Protein AF-A0A5B6VJY0-F1 (afdb_monomer_lite)

Radius of gyration: 22.3 Å; chains: 1; bounding box: 72×28×28 Å

Organism: NCBI:txid47621

Secondary structure (DSSP, 8-state):
-----PPPTT--------------TTEEEEEEEETTEEEEEEEEETT-SS----HHHHHHHT---

Structure (mmCIF, N/CA/C/O backbone):
data_AF-A0A5B6VJY0-F1
#
_entry.id   AF-A0A5B6VJY0-F1
#
loop_
_atom_site.group_PDB
_atom_site.id
_atom_site.type_symbol
_atom_site.label_atom_id
_atom_site.label_alt_id
_atom_site.label_comp_id
_atom_site.label_asym_id
_atom_site.label_entity_id
_atom_site.label_seq_id
_atom_site.pdbx_PDB_ins_code
_atom_site.Cartn_x
_atom_site.Cartn_y
_atom_site.Cartn_z
_atom_site.occupancy
_atom_site.B_iso_or_equiv
_atom_site.auth_seq_id
_atom_site.auth_comp_id
_atom_site.auth_asym_id
_atom_site.auth_atom_id
_atom_site.pdbx_PDB_model_num
ATOM 1 N N . MET A 1 1 ? 59.368 -3.383 3.743 1.00 38.78 1 MET A N 1
ATOM 2 C CA . MET A 1 1 ? 58.960 -4.787 3.984 1.00 38.78 1 MET A CA 1
ATOM 3 C C . MET A 1 1 ? 57.442 -4.829 4.113 1.00 38.78 1 MET A C 1
ATOM 5 O O . MET A 1 1 ? 56.907 -4.336 5.098 1.00 38.78 1 MET A O 1
ATOM 9 N N . SER A 1 2 ? 56.744 -5.291 3.073 1.00 44.06 2 SER A N 1
ATOM 10 C CA . SER A 1 2 ? 55.277 -5.289 3.011 1.00 44.06 2 SER A CA 1
ATOM 11 C C . SER A 1 2 ? 54.711 -6.539 3.691 1.00 44.06 2 SER A C 1
ATOM 13 O O . SER A 1 2 ? 55.119 -7.659 3.376 1.00 44.06 2 SER A O 1
ATOM 15 N N . ARG A 1 3 ? 53.798 -6.349 4.650 1.00 58.16 3 ARG A N 1
ATOM 16 C CA . ARG A 1 3 ? 53.110 -7.438 5.356 1.00 58.16 3 ARG A CA 1
ATOM 17 C C . ARG A 1 3 ? 52.117 -8.096 4.399 1.00 58.16 3 ARG A C 1
ATOM 19 O O . ARG A 1 3 ? 51.062 -7.537 4.117 1.00 58.16 3 ARG A O 1
ATOM 26 N N . HIS A 1 4 ? 52.446 -9.290 3.919 1.00 47.97 4 HIS A N 1
ATOM 27 C CA . HIS A 1 4 ? 51.506 -10.128 3.183 1.00 47.97 4 HIS A CA 1
ATOM 28 C C . HIS A 1 4 ? 50.438 -10.652 4.150 1.00 47.97 4 HIS A C 1
ATOM 30 O O . HIS A 1 4 ? 50.733 -11.442 5.048 1.00 47.97 4 HIS A O 1
ATOM 36 N N . LYS A 1 5 ? 49.190 -10.203 3.981 1.00 60.75 5 LYS A N 1
ATOM 37 C CA . LYS A 1 5 ? 48.033 -10.750 4.696 1.00 60.75 5 LYS A CA 1
ATOM 38 C C . LYS A 1 5 ? 47.605 -12.036 3.990 1.00 60.75 5 LYS A C 1
ATOM 40 O O . LYS A 1 5 ? 47.078 -11.994 2.883 1.00 60.75 5 LYS A O 1
ATOM 45 N N . LYS A 1 6 ? 47.875 -13.180 4.617 1.00 55.72 6 LYS A N 1
ATOM 46 C CA . LYS A 1 6 ? 47.453 -14.496 4.129 1.00 55.72 6 LYS A CA 1
ATOM 47 C C . LYS A 1 6 ? 45.940 -14.621 4.331 1.00 55.72 6 LYS A C 1
ATOM 49 O O . LYS A 1 6 ? 45.460 -14.514 5.455 1.00 55.72 6 LYS A O 1
ATOM 54 N N . ILE A 1 7 ? 45.199 -14.771 3.238 1.00 58.50 7 ILE A N 1
ATOM 55 C CA . ILE A 1 7 ? 43.741 -14.939 3.247 1.00 58.50 7 ILE A CA 1
ATOM 56 C C . ILE A 1 7 ? 43.458 -16.435 3.418 1.00 58.50 7 ILE A C 1
ATOM 58 O O . ILE A 1 7 ? 43.868 -17.236 2.577 1.00 58.50 7 ILE A O 1
ATOM 62 N N . ASN A 1 8 ? 42.816 -16.825 4.520 1.00 53.16 8 ASN A N 1
ATOM 63 C CA . ASN A 1 8 ? 42.425 -18.213 4.761 1.00 53.16 8 ASN A CA 1
ATOM 64 C C . ASN A 1 8 ? 41.150 -18.532 3.963 1.00 53.16 8 ASN A C 1
ATOM 66 O O . ASN A 1 8 ? 40.208 -17.740 3.946 1.00 53.16 8 ASN A O 1
ATOM 70 N N . LYS A 1 9 ? 41.117 -19.692 3.294 1.00 50.28 9 LYS A N 1
ATOM 71 C CA . LYS A 1 9 ? 39.908 -20.228 2.646 1.00 50.28 9 LYS A CA 1
ATOM 72 C C . LYS A 1 9 ? 38.873 -20.540 3.734 1.00 50.28 9 LYS A C 1
ATOM 74 O O . LYS A 1 9 ? 38.986 -21.566 4.393 1.00 50.28 9 LYS A O 1
ATOM 79 N N . GLY A 1 10 ? 37.903 -19.651 3.927 1.00 55.00 10 GLY A N 1
ATOM 80 C CA . GLY A 1 10 ? 36.806 -19.847 4.881 1.00 55.00 10 GLY A CA 1
ATOM 81 C C . GLY A 1 10 ? 35.961 -18.599 5.116 1.00 55.00 10 GLY A C 1
ATOM 82 O O . GLY A 1 10 ? 34.746 -18.703 5.218 1.00 55.00 10 GLY A O 1
ATOM 83 N N . ASP A 1 11 ? 36.567 -17.412 5.073 1.00 56.94 11 ASP A N 1
ATOM 84 C CA . ASP A 1 11 ? 35.854 -16.167 5.371 1.00 56.94 11 ASP A CA 1
ATOM 85 C C . ASP A 1 11 ? 35.462 -15.437 4.085 1.00 56.94 11 ASP A C 1
ATOM 87 O O . ASP A 1 11 ? 36.027 -14.406 3.712 1.00 56.94 11 ASP A O 1
ATOM 91 N N . ALA A 1 12 ? 34.460 -15.975 3.389 1.00 53.12 12 ALA A N 1
ATOM 92 C CA . ALA A 1 12 ? 33.700 -15.191 2.426 1.00 53.12 12 ALA A CA 1
ATOM 93 C C . ALA A 1 12 ? 32.839 -14.189 3.210 1.00 53.12 12 ALA A C 1
ATOM 95 O O . ALA A 1 12 ? 31.648 -14.405 3.428 1.00 53.12 12 ALA A O 1
ATOM 96 N N . ILE A 1 13 ? 33.444 -13.088 3.664 1.00 59.12 13 ILE A N 1
ATOM 97 C CA . ILE A 1 13 ? 32.687 -11.929 4.135 1.00 59.12 13 ILE A CA 1
ATOM 98 C C . ILE A 1 13 ? 31.985 -11.370 2.901 1.00 59.12 13 ILE A C 1
ATOM 100 O O . ILE A 1 13 ? 32.527 -10.546 2.166 1.00 59.12 13 ILE A O 1
ATOM 104 N N . ILE A 1 14 ? 30.772 -11.861 2.654 1.00 56.12 14 ILE A N 1
ATOM 105 C CA . ILE A 1 14 ? 29.823 -11.240 1.747 1.00 56.12 14 ILE A CA 1
ATOM 106 C C . ILE A 1 14 ? 29.446 -9.930 2.434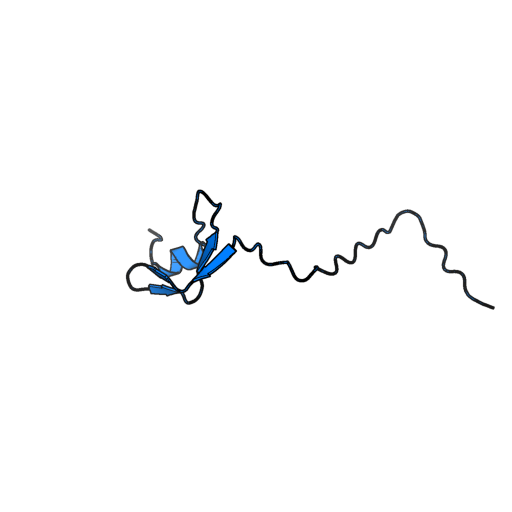 1.00 56.12 14 ILE A C 1
ATOM 108 O O . ILE A 1 14 ? 28.450 -9.835 3.150 1.00 56.12 14 ILE A O 1
ATOM 112 N N . THR A 1 15 ? 30.246 -8.885 2.227 1.00 49.62 15 THR A N 1
ATOM 113 C CA . THR A 1 15 ? 29.731 -7.524 2.269 1.00 49.62 15 THR A CA 1
ATOM 114 C C . THR A 1 15 ? 28.715 -7.467 1.147 1.00 49.62 15 THR A C 1
ATOM 116 O O . THR A 1 15 ? 29.009 -7.109 0.008 1.00 49.62 15 THR A O 1
ATOM 119 N N . ARG A 1 16 ? 27.488 -7.880 1.473 1.00 55.00 16 ARG A N 1
ATOM 120 C CA . ARG A 1 16 ? 26.293 -7.618 0.695 1.00 55.00 16 ARG A CA 1
ATOM 121 C C . ARG A 1 16 ? 26.107 -6.114 0.807 1.00 55.00 16 ARG A C 1
ATOM 123 O O . ARG A 1 16 ? 25.300 -5.621 1.585 1.00 55.00 16 ARG A O 1
ATOM 130 N N . LYS A 1 17 ? 26.958 -5.376 0.090 1.00 55.47 17 LYS A N 1
ATOM 131 C CA . LYS A 1 17 ? 26.739 -3.997 -0.293 1.00 55.47 17 LYS A CA 1
ATOM 132 C C . LYS A 1 17 ? 25.442 -4.117 -1.060 1.00 55.47 17 LYS A C 1
ATOM 134 O O . LYS A 1 17 ? 25.459 -4.575 -2.198 1.00 55.47 17 LYS A O 1
ATOM 139 N N . LEU A 1 18 ? 24.332 -3.941 -0.339 1.00 58.12 18 LEU A N 1
ATOM 140 C CA . LEU A 1 18 ? 22.991 -4.016 -0.879 1.00 58.12 18 LEU A CA 1
ATOM 141 C C . LEU A 1 18 ? 23.057 -3.082 -2.072 1.00 58.12 18 LEU A C 1
ATOM 143 O O . LEU A 1 18 ? 23.200 -1.869 -1.903 1.00 58.12 18 LEU A O 1
ATOM 147 N N . SER A 1 19 ? 23.111 -3.667 -3.268 1.00 53.91 19 SER A N 1
ATOM 148 C CA . SER A 1 19 ? 22.935 -2.904 -4.482 1.00 53.91 19 SER A CA 1
ATOM 149 C C . SER A 1 19 ? 21.665 -2.103 -4.229 1.00 53.91 19 SER A C 1
ATOM 151 O O . SER A 1 19 ? 20.710 -2.692 -3.708 1.00 53.91 19 SER A O 1
ATOM 153 N N . PRO A 1 20 ? 21.659 -0.777 -4.459 1.00 53.69 20 PRO A N 1
ATOM 154 C CA . PRO A 1 20 ? 20.424 -0.019 -4.378 1.00 53.69 20 PRO A CA 1
ATOM 155 C C . PRO A 1 20 ? 19.457 -0.772 -5.275 1.00 53.69 20 PRO A C 1
ATOM 157 O O . PRO A 1 20 ? 19.686 -0.875 -6.479 1.00 53.69 20 PRO A O 1
ATOM 160 N N . THR A 1 21 ? 18.509 -1.459 -4.639 1.00 59.94 21 THR A N 1
ATOM 161 C CA . THR A 1 21 ? 17.623 -2.421 -5.277 1.00 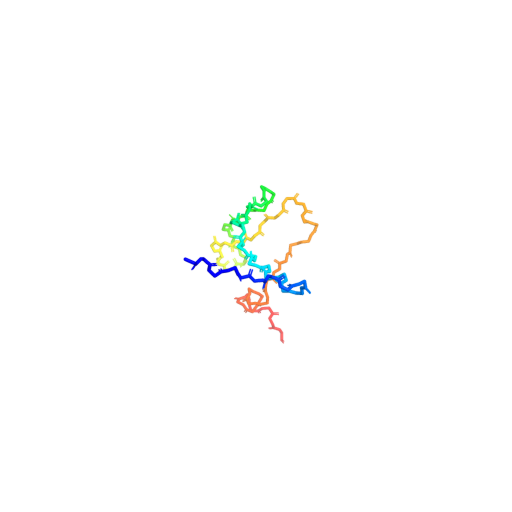59.94 21 THR A CA 1
ATOM 162 C C . THR A 1 21 ? 17.052 -1.701 -6.477 1.00 59.94 21 THR A C 1
ATOM 164 O O . THR A 1 21 ? 16.397 -0.671 -6.288 1.00 59.94 21 THR A O 1
ATOM 167 N N . LEU A 1 22 ? 17.360 -2.179 -7.690 1.00 55.97 22 LEU A N 1
ATOM 168 C CA . LEU A 1 22 ? 16.609 -1.767 -8.865 1.00 55.97 22 LEU A CA 1
ATOM 169 C C . LEU A 1 22 ? 15.161 -2.028 -8.472 1.00 55.97 22 LEU A C 1
ATOM 171 O O . LEU A 1 22 ? 14.791 -3.183 -8.265 1.00 55.97 22 LEU A O 1
ATOM 175 N N . LYS A 1 23 ? 14.385 -0.961 -8.247 1.00 61.59 23 LYS A N 1
ATOM 176 C CA . LYS A 1 23 ? 12.941 -1.100 -8.097 1.00 61.59 23 LYS A CA 1
ATOM 177 C C . LYS A 1 23 ? 12.512 -1.877 -9.325 1.00 61.59 23 LYS A C 1
ATOM 179 O O . LYS A 1 23 ? 12.794 -1.423 -10.436 1.00 61.59 23 LYS A O 1
ATOM 184 N N . ASP A 1 24 ? 11.945 -3.061 -9.124 1.00 66.31 24 ASP A N 1
ATOM 185 C CA . ASP A 1 24 ? 11.379 -3.795 -10.242 1.00 66.31 24 ASP A CA 1
ATOM 186 C C . ASP A 1 24 ? 10.406 -2.823 -10.929 1.00 66.31 24 ASP A C 1
ATOM 188 O O . ASP A 1 24 ? 9.560 -2.245 -10.239 1.00 66.31 24 ASP A O 1
ATOM 192 N N . PRO A 1 25 ? 10.543 -2.545 -12.236 1.00 66.88 25 PRO A N 1
ATOM 193 C CA . PRO A 1 25 ? 9.645 -1.623 -12.925 1.00 66.88 25 PRO A CA 1
ATOM 194 C C . PRO A 1 25 ? 8.175 -2.065 -12.838 1.00 66.88 25 PRO A C 1
ATOM 196 O O . PRO A 1 25 ? 7.284 -1.261 -13.105 1.00 66.88 25 PRO A O 1
ATOM 199 N N . ARG A 1 26 ? 7.905 -3.315 -12.438 1.00 78.94 26 ARG A N 1
ATOM 200 C CA . ARG A 1 26 ? 6.560 -3.834 -12.182 1.00 78.94 26 ARG A CA 1
ATOM 201 C C . ARG A 1 26 ? 5.981 -3.446 -10.824 1.00 78.94 26 ARG A C 1
ATOM 203 O O . ARG A 1 26 ? 4.770 -3.587 -10.673 1.00 78.94 26 ARG A O 1
ATOM 210 N N . SER A 1 27 ? 6.789 -2.960 -9.880 1.00 82.06 27 SER A N 1
ATOM 211 C CA . SER A 1 27 ? 6.355 -2.628 -8.520 1.00 82.06 27 SER A CA 1
ATOM 212 C C . SER A 1 27 ? 6.467 -1.124 -8.262 1.00 82.06 27 SER A C 1
ATOM 214 O O . SER A 1 27 ? 7.555 -0.548 -8.188 1.00 82.06 27 SER A O 1
ATOM 216 N N . PHE A 1 28 ? 5.325 -0.466 -8.092 1.00 86.81 28 PHE A N 1
ATOM 217 C CA . PHE A 1 28 ? 5.226 0.971 -7.838 1.00 86.81 28 PHE A CA 1
ATOM 218 C C . PHE A 1 28 ? 4.344 1.251 -6.623 1.00 86.81 28 PHE A C 1
ATOM 220 O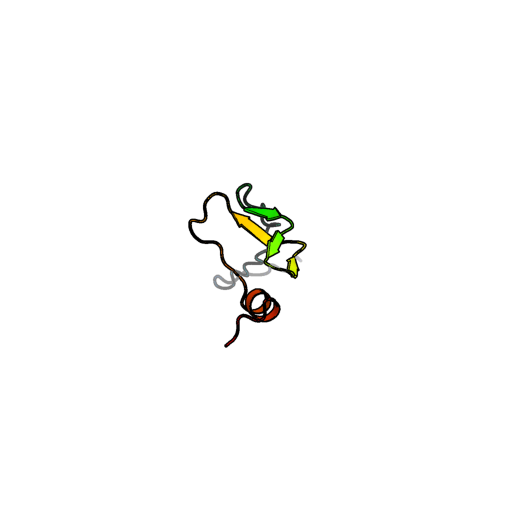 O . PHE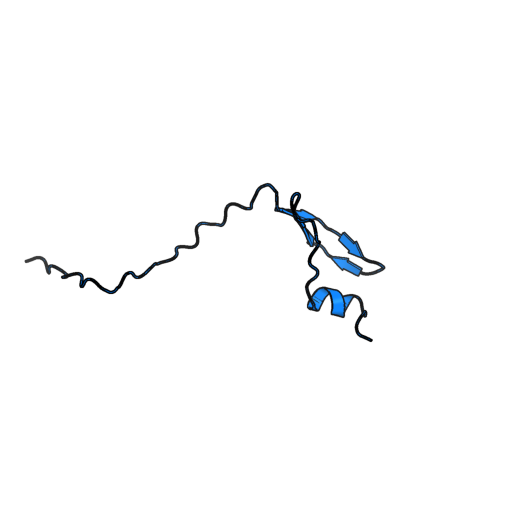 A 1 28 ? 3.622 0.383 -6.147 1.00 86.81 28 PHE A O 1
ATOM 227 N N . THR A 1 29 ? 4.423 2.465 -6.075 1.00 91.25 29 THR A N 1
ATOM 228 C CA . THR A 1 29 ? 3.551 2.868 -4.965 1.00 91.25 29 THR A CA 1
ATOM 229 C C . THR A 1 29 ? 2.547 3.906 -5.420 1.00 91.25 29 THR A C 1
ATOM 231 O O . THR A 1 29 ? 2.948 4.900 -6.025 1.00 91.25 29 THR A O 1
ATOM 234 N N . ILE A 1 30 ? 1.283 3.726 -5.051 1.00 92.25 30 ILE A N 1
ATOM 235 C CA . ILE A 1 30 ? 0.213 4.702 -5.281 1.00 92.25 30 ILE A CA 1
ATOM 236 C C . ILE A 1 30 ? -0.447 5.110 -3.966 1.00 92.25 30 ILE A C 1
ATOM 238 O O . ILE A 1 30 ? -0.477 4.310 -3.028 1.00 92.25 30 ILE A O 1
ATOM 242 N N . PRO A 1 31 ? -0.986 6.333 -3.865 1.00 94.06 31 PRO A N 1
ATOM 243 C CA . PRO A 1 31 ? -1.916 6.653 -2.796 1.00 94.06 31 PRO A CA 1
ATOM 244 C C . PRO A 1 31 ? -3.202 5.834 -2.971 1.00 94.06 31 PRO A C 1
ATOM 246 O O . PRO A 1 31 ? -3.689 5.657 -4.087 1.00 94.06 31 PRO A O 1
ATOM 249 N N . VAL A 1 32 ? -3.762 5.341 -1.869 1.00 92.94 32 VAL A N 1
ATOM 250 C CA . VAL A 1 32 ? -5.021 4.588 -1.867 1.00 92.94 32 VAL A CA 1
ATOM 25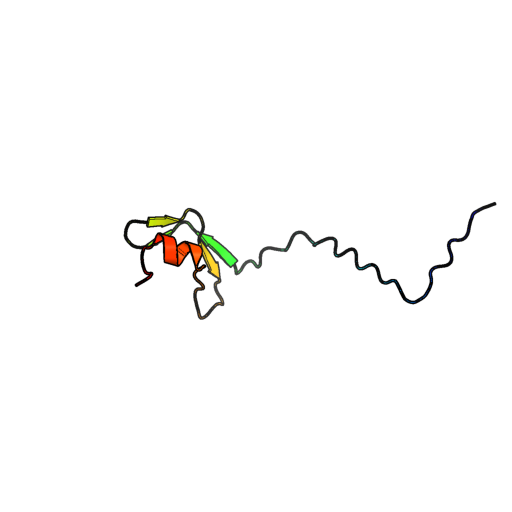1 C C . VAL A 1 32 ? -5.900 5.024 -0.702 1.00 92.94 32 VAL A C 1
ATOM 253 O O . VAL A 1 32 ? -5.422 5.335 0.390 1.00 92.94 32 VAL A O 1
ATOM 256 N N . LYS A 1 33 ? -7.211 5.027 -0.928 1.00 94.38 33 LYS A N 1
ATOM 257 C CA . LYS A 1 33 ? -8.220 5.201 0.114 1.00 94.38 33 LYS A CA 1
ATOM 258 C C . LYS A 1 33 ? -8.994 3.895 0.252 1.00 94.38 33 LYS A C 1
ATOM 260 O O . LYS A 1 33 ? -9.546 3.410 -0.729 1.00 94.38 33 LYS A O 1
ATOM 265 N N . ILE A 1 34 ? -9.027 3.338 1.459 1.00 91.31 34 ILE A N 1
ATOM 266 C CA . ILE A 1 34 ? -9.795 2.132 1.789 1.00 91.31 34 ILE A CA 1
ATOM 267 C C . ILE A 1 34 ? -10.828 2.539 2.842 1.00 91.31 34 ILE A C 1
ATOM 269 O O . ILE A 1 34 ? -10.465 2.970 3.940 1.00 91.31 34 ILE A O 1
ATOM 273 N N . GLY A 1 35 ? -12.115 2.479 2.489 1.00 89.69 35 GLY A N 1
ATOM 274 C CA . GLY A 1 35 ? -13.187 3.057 3.305 1.00 89.69 35 GLY A CA 1
ATOM 275 C C . GLY A 1 35 ? -12.922 4.539 3.603 1.00 89.69 35 GLY A C 1
ATOM 276 O O . GLY A 1 35 ? -12.724 5.340 2.689 1.00 89.69 35 GLY A O 1
ATOM 277 N N . ASN A 1 36 ? -12.845 4.895 4.889 1.00 91.69 36 ASN A N 1
ATOM 278 C CA . ASN A 1 36 ? -12.564 6.263 5.348 1.00 91.69 36 ASN A CA 1
ATOM 279 C C . ASN A 1 36 ? -11.083 6.509 5.697 1.00 91.69 36 ASN A C 1
ATOM 281 O O . ASN A 1 36 ? -10.744 7.575 6.210 1.00 91.69 36 ASN A O 1
ATOM 285 N N . LYS A 1 37 ? -10.187 5.546 5.445 1.00 92.19 37 LYS A N 1
ATOM 286 C CA . LYS A 1 37 ? -8.755 5.651 5.759 1.00 92.19 37 LYS A CA 1
ATOM 287 C C . LYS A 1 37 ? -7.944 5.924 4.494 1.00 92.19 37 LYS A C 1
ATOM 289 O O . LYS A 1 37 ? -8.146 5.281 3.467 1.00 92.19 37 LYS A O 1
ATOM 294 N N . HIS A 1 38 ? -7.014 6.872 4.581 1.00 94.38 38 HIS A N 1
ATOM 295 C CA . HIS A 1 38 ? -6.121 7.241 3.485 1.00 94.38 38 HIS A CA 1
ATOM 296 C C . HIS A 1 38 ? -4.699 6.733 3.746 1.00 94.38 38 HIS A C 1
ATOM 298 O O . HIS A 1 38 ? -4.141 6.950 4.822 1.00 94.38 38 HIS A O 1
ATOM 304 N N . PHE A 1 39 ? -4.101 6.099 2.742 1.00 91.75 39 PHE A N 1
ATOM 305 C CA . PHE A 1 39 ? -2.737 5.589 2.761 1.00 91.75 39 PHE A CA 1
ATOM 306 C C . PHE A 1 39 ? -1.956 6.266 1.641 1.00 91.75 39 PHE A C 1
ATOM 308 O O . PHE A 1 39 ? -2.276 6.119 0.466 1.00 91.75 39 PHE A O 1
ATOM 315 N N . SER A 1 40 ? -0.913 7.013 1.998 1.00 92.44 40 SER A N 1
ATOM 316 C CA . SER A 1 40 ? -0.111 7.769 1.026 1.00 92.44 40 SER A CA 1
ATOM 317 C C . SER A 1 40 ? 0.707 6.881 0.089 1.00 92.44 40 SER A C 1
ATOM 319 O O . SER A 1 40 ? 1.108 7.328 -0.982 1.00 92.44 40 SER A O 1
ATOM 321 N N . LYS A 1 41 ? 0.982 5.639 0.503 1.00 90.25 41 LYS A N 1
ATOM 322 C CA . LYS A 1 41 ? 1.771 4.663 -0.245 1.00 90.25 41 LYS A CA 1
ATOM 323 C C . LYS A 1 41 ? 1.201 3.265 -0.025 1.00 90.25 41 LYS A C 1
ATOM 325 O O . LYS A 1 41 ? 1.288 2.735 1.080 1.00 90.25 41 LYS A O 1
ATOM 330 N N . ALA A 1 42 ? 0.673 2.670 -1.081 1.00 89.69 42 ALA A N 1
ATOM 331 C CA . ALA A 1 42 ? 0.366 1.252 -1.185 1.00 89.69 42 ALA A CA 1
ATOM 332 C C . ALA A 1 42 ? 1.164 0.666 -2.347 1.00 89.69 42 ALA A C 1
ATOM 334 O O . ALA A 1 42 ? 1.252 1.290 -3.403 1.00 89.69 42 ALA A O 1
ATOM 335 N N . LEU A 1 43 ? 1.776 -0.497 -2.127 1.00 88.94 43 LEU A N 1
ATOM 336 C CA . LEU A 1 43 ? 2.544 -1.200 -3.148 1.00 88.94 43 LEU A CA 1
ATOM 337 C C . LEU A 1 43 ? 1.578 -1.843 -4.152 1.00 88.94 43 LEU A C 1
ATOM 339 O O . LEU A 1 43 ? 0.654 -2.545 -3.754 1.00 88.94 43 LEU A O 1
ATOM 343 N N . CYS A 1 44 ? 1.794 -1.586 -5.436 1.00 86.75 44 CYS A N 1
ATOM 344 C CA . CYS A 1 44 ? 1.072 -2.170 -6.554 1.00 86.75 44 CYS A CA 1
ATOM 345 C C . CYS A 1 44 ? 2.083 -2.902 -7.435 1.00 86.75 44 CYS A C 1
ATOM 347 O O . CYS A 1 44 ? 3.067 -2.298 -7.869 1.00 86.75 44 CYS A O 1
ATOM 349 N N . GLU A 1 45 ? 1.856 -4.192 -7.670 1.00 88.31 45 GLU A N 1
ATOM 350 C CA . GLU A 1 45 ? 2.741 -5.041 -8.467 1.00 88.31 45 GLU A CA 1
ATOM 351 C C . GLU A 1 45 ? 1.975 -5.597 -9.674 1.00 88.31 45 GLU A C 1
ATOM 353 O O . GLU A 1 45 ? 1.030 -6.366 -9.510 1.00 88.31 45 GLU A O 1
ATOM 358 N N . LEU A 1 46 ? 2.387 -5.250 -10.899 1.00 83.31 46 LEU A N 1
ATOM 359 C CA . LEU A 1 46 ? 1.688 -5.618 -12.151 1.00 83.31 46 LEU A CA 1
ATOM 360 C C . LEU A 1 46 ? 1.787 -7.109 -12.530 1.00 83.31 46 LEU A C 1
ATOM 362 O O . LEU A 1 46 ? 1.379 -7.499 -13.620 1.00 83.31 46 LEU A O 1
ATOM 366 N N . GLY A 1 47 ? 2.348 -7.941 -11.655 1.00 83.00 47 GLY A N 1
ATOM 367 C CA . GLY A 1 47 ? 2.452 -9.391 -11.831 1.00 83.00 47 GLY A CA 1
ATOM 368 C C . GLY A 1 47 ? 2.001 -10.193 -10.612 1.00 83.00 47 GLY A C 1
ATOM 369 O O . GLY A 1 47 ? 2.069 -11.420 -10.646 1.00 83.00 47 GLY A O 1
ATOM 370 N N . ALA A 1 48 ? 1.554 -9.531 -9.542 1.00 81.25 48 ALA A N 1
ATOM 371 C CA . ALA A 1 48 ? 1.017 -10.224 -8.385 1.00 81.25 48 ALA A CA 1
ATOM 372 C C . ALA A 1 48 ? -0.450 -10.577 -8.646 1.00 81.25 48 ALA A C 1
ATOM 374 O O . ALA A 1 48 ? -1.272 -9.713 -8.944 1.00 81.25 48 ALA A O 1
ATOM 375 N N . SER A 1 49 ? -0.793 -11.855 -8.511 1.00 81.81 49 SER A N 1
ATOM 376 C CA . SER A 1 49 ? -2.189 -12.300 -8.534 1.00 81.81 49 SER A CA 1
ATOM 377 C C . SER A 1 49 ? -2.927 -11.990 -7.225 1.00 81.81 49 SER A C 1
ATOM 379 O O . SER A 1 49 ? -4.152 -12.066 -7.185 1.00 81.81 49 SER A O 1
ATOM 381 N N . ILE A 1 50 ? -2.198 -11.638 -6.156 1.00 79.31 50 ILE A N 1
ATOM 382 C CA . ILE A 1 50 ? -2.734 -11.354 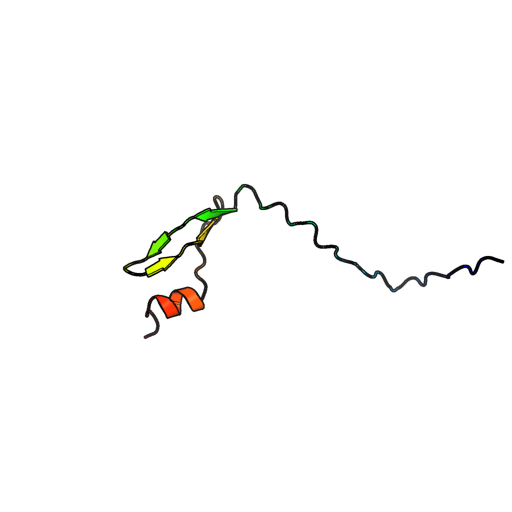-4.820 1.00 79.31 50 ILE A CA 1
ATOM 383 C C . ILE A 1 50 ? -2.121 -10.055 -4.288 1.00 79.31 50 ILE A C 1
ATOM 385 O O . ILE A 1 50 ? -0.902 -9.904 -4.253 1.00 79.31 50 ILE A O 1
ATOM 389 N N . ASN A 1 51 ? -2.969 -9.143 -3.807 1.00 80.81 51 ASN A N 1
ATOM 390 C CA . ASN A 1 51 ? -2.533 -7.932 -3.113 1.00 80.81 51 ASN A CA 1
ATOM 391 C C . ASN A 1 51 ? -2.311 -8.232 -1.624 1.00 80.81 51 ASN A C 1
ATOM 393 O O . ASN A 1 51 ? -3.248 -8.612 -0.921 1.00 80.81 51 ASN A O 1
ATOM 397 N N . LEU A 1 52 ? -1.085 -8.044 -1.128 1.00 83.12 52 LEU A N 1
ATOM 398 C CA . LEU A 1 52 ? -0.770 -8.201 0.293 1.00 83.12 52 LEU A CA 1
ATOM 399 C C . LEU A 1 52 ? -1.123 -6.932 1.077 1.00 83.12 52 LEU A C 1
ATOM 401 O O . LEU A 1 52 ? -0.753 -5.822 0.694 1.00 83.12 52 LEU A O 1
ATOM 405 N N . MET A 1 53 ? -1.785 -7.104 2.222 1.00 89.00 53 MET A N 1
ATOM 406 C CA . MET A 1 53 ? -2.041 -6.032 3.180 1.00 89.00 53 MET A CA 1
ATOM 407 C C . MET A 1 53 ? -1.264 -6.305 4.474 1.00 89.00 53 MET A C 1
ATOM 409 O O . MET A 1 53 ? -1.459 -7.355 5.084 1.00 89.00 53 MET A O 1
ATOM 413 N N . PRO A 1 54 ? -0.394 -5.387 4.930 1.00 87.38 54 PRO A N 1
ATOM 414 C CA . PRO A 1 54 ? 0.256 -5.528 6.228 1.00 87.38 54 PRO A CA 1
ATOM 415 C C . PRO A 1 54 ? -0.769 -5.579 7.367 1.00 87.38 54 PRO A C 1
ATOM 417 O O . PRO A 1 54 ? -1.746 -4.828 7.349 1.00 87.38 54 PRO A O 1
ATOM 420 N N . SER A 1 55 ? -0.503 -6.371 8.408 1.00 88.38 55 SER A N 1
ATOM 421 C CA . SER A 1 55 ? -1.361 -6.452 9.605 1.00 88.38 55 SER A CA 1
ATOM 422 C C . SER A 1 55 ? -1.596 -5.085 10.252 1.00 88.38 55 SER A C 1
ATOM 424 O O . SER A 1 55 ? -2.704 -4.757 10.652 1.00 88.38 55 SER A O 1
ATOM 426 N N . SER A 1 56 ? -0.585 -4.214 10.262 1.00 88.50 56 SER A N 1
ATOM 427 C CA . SER A 1 56 ? -0.727 -2.840 10.757 1.00 88.50 56 SER A CA 1
ATOM 428 C C . SER A 1 56 ? -1.737 -2.002 9.962 1.00 88.50 56 SER A C 1
ATOM 430 O O . SER A 1 56 ? -2.385 -1.124 10.530 1.00 88.50 56 SER A O 1
ATOM 432 N N . THR A 1 57 ? -1.892 -2.256 8.660 1.00 89.19 57 THR A N 1
ATOM 433 C CA . THR A 1 57 ? -2.926 -1.632 7.823 1.00 89.19 57 THR A CA 1
ATOM 434 C C . THR A 1 57 ? -4.296 -2.210 8.157 1.00 89.19 57 THR A C 1
ATOM 436 O O . THR A 1 57 ? -5.235 -1.441 8.336 1.00 89.19 57 THR A O 1
ATOM 439 N N . TYR A 1 58 ? -4.395 -3.531 8.313 1.00 90.31 58 TYR A N 1
ATOM 440 C CA . TYR A 1 58 ? -5.628 -4.215 8.706 1.00 90.31 58 TYR A CA 1
ATOM 441 C C . TYR A 1 58 ? -6.158 -3.716 10.066 1.00 90.31 58 TYR A C 1
ATOM 443 O O . TYR A 1 58 ? -7.310 -3.298 10.175 1.00 90.31 58 TYR A O 1
ATOM 451 N N . LEU A 1 59 ? -5.271 -3.588 11.058 1.00 91.62 59 LEU A N 1
ATOM 452 C CA . LEU A 1 59 ? -5.555 -2.989 12.366 1.00 91.62 59 LEU A CA 1
ATOM 453 C C . LEU A 1 59 ? -6.063 -1.545 12.252 1.00 91.62 59 LEU A C 1
ATOM 455 O O . LEU A 1 59 ? -7.050 -1.167 12.878 1.00 91.62 59 LEU A O 1
ATOM 459 N N . LYS A 1 60 ? -5.423 -0.719 11.413 1.00 89.25 60 LYS A N 1
ATOM 460 C CA . LYS A 1 60 ? -5.838 0.678 11.177 1.00 89.25 60 LYS A CA 1
ATOM 461 C C . LYS A 1 60 ? -7.213 0.800 10.527 1.00 89.25 60 LYS A C 1
ATOM 463 O O . LYS A 1 60 ? -7.836 1.860 10.639 1.00 89.25 60 LYS A O 1
ATOM 468 N N . LEU A 1 61 ? -7.662 -0.239 9.827 1.00 91.50 61 LEU A N 1
ATOM 469 C CA . LEU A 1 61 ? -9.000 -0.310 9.251 1.00 91.50 61 LEU A CA 1
ATOM 470 C C . LEU A 1 61 ? -10.059 -0.717 10.285 1.00 91.50 61 LEU A C 1
ATOM 472 O O . LEU A 1 61 ? -11.238 -0.535 10.004 1.00 91.50 61 LEU A O 1
ATOM 476 N N . GLY A 1 62 ? -9.658 -1.184 11.474 1.00 91.00 62 GLY A N 1
ATOM 477 C CA . GLY A 1 62 ? -10.582 -1.641 12.513 1.00 91.00 62 GLY A CA 1
ATOM 478 C C . GLY A 1 62 ? -11.275 -2.951 12.147 1.00 91.00 62 GLY A C 1
ATOM 479 O O . GLY A 1 62 ? -12.433 -3.138 12.493 1.00 91.00 62 GLY A O 1
ATOM 480 N N . LEU A 1 63 ? -10.589 -3.813 11.390 1.00 87.75 63 LEU A N 1
ATOM 481 C CA . LEU A 1 63 ? -11.119 -5.097 10.926 1.00 87.75 63 LEU A CA 1
ATOM 482 C C . LEU A 1 63 ? -10.800 -6.260 11.882 1.00 87.75 63 LEU A C 1
ATOM 484 O O . LEU A 1 63 ? -11.181 -7.394 11.604 1.00 87.75 63 LEU A O 1
ATOM 488 N N . GLU A 1 64 ? -10.095 -6.007 12.986 1.00 81.81 64 GLU A N 1
ATOM 489 C CA . GLU A 1 64 ? -9.986 -7.001 14.060 1.00 81.81 64 GLU A CA 1
ATOM 490 C C . GLU A 1 64 ? -11.344 -7.128 14.756 1.00 81.81 64 GLU A C 1
ATOM 492 O O . GLU A 1 64 ? -11.926 -6.124 15.173 1.00 81.81 64 GLU A O 1
ATOM 497 N N . SER A 1 65 ? -11.838 -8.360 14.830 1.00 71.00 65 SER A N 1
ATOM 498 C CA . SER A 1 65 ? -13.095 -8.766 15.469 1.00 71.00 65 SER A CA 1
ATOM 499 C C . SER A 1 65 ? -12.905 -9.162 16.923 1.00 71.00 65 SER A C 1
ATOM 501 O O . SER A 1 65 ? -11.895 -9.855 17.185 1.00 71.00 65 SER A O 1
#

Sequence (65 aa):
MSRHKKINKGDAIITRKLSPTLKDPRSFTIPVKIGNKHFSKALCELGASINLMPSSTYLKLGLES

InterPro domains:
  IPR021109 Aspartic peptidase domain superfamily [G3DSA:2.40.70.10] (8-65)

pLDDT: mean 75.29, std 16.67, range [38.78, 94.38]

Foldseek 3Di:
DDDDDDDDPPDPPPPCPVDPPPPPPQWDWDWDDDPNDTDRTAIGGNPDPDGDDDVVRCVVVVVDD